Protein AF-A0AAW7V339-F1 (afdb_monomer_lite)

Organism: Escherichia coli (NCBI:txid562)

Foldseek 3Di:
DDDLDDDPDPVSLVVVCVVLVHFQAAFPPLRHHSCSLSSLLVLVVSLQVVQVVVVHALAVLLLQPLQEPVSLVVCVVVVCNVSCVSLLVLLLGPSSVVSCVVVVNYDPVSSVSSPVHNVVVVVVVCLQPDFFDPVQLVVQLVVCCVPPPVCSSVVSRVCSSVPVD

Sequence (165 aa):
MNNAGGDHSQAAIMDFCKREGIPLRPVGTQFIGKTDFCVFAYTAYLTDKAITKTGYSTKDTLSRLSQGWQQFEVYRQQGLGELLQPLFMLALVPEGQQFLVKKGMLRQSDIAGFDSMMAYERKLTEQRNKKPSASCVQSKTAEYSAVAGPLAKQMAEQWCKKYGQ

Radius of gyration: 22.2 Å; chains: 1; bounding box: 56×30×61 Å

Structure (mmCIF, N/CA/C/O backbone):
data_AF-A0AAW7V339-F1
#
_entry.id   AF-A0AAW7V339-F1
#
loop_
_atom_site.group_PDB
_atom_site.id
_atom_site.type_symbol
_atom_site.label_atom_id
_atom_site.label_alt_id
_atom_site.label_comp_id
_atom_site.label_asym_id
_atom_site.label_entity_id
_atom_site.label_seq_id
_atom_site.pdbx_PDB_ins_code
_atom_site.Cartn_x
_atom_site.Cartn_y
_atom_site.Cartn_z
_atom_site.occupancy
_atom_site.B_iso_or_equiv
_atom_site.auth_seq_id
_atom_site.auth_comp_id
_atom_site.auth_asym_id
_atom_site.auth_atom_id
_atom_site.pdbx_PDB_model_num
ATOM 1 N N . MET A 1 1 ? 29.923 -7.541 -6.208 1.00 33.94 1 MET A N 1
ATOM 2 C CA . MET A 1 1 ? 28.687 -6.881 -5.732 1.00 33.94 1 MET A CA 1
ATOM 3 C C . MET A 1 1 ? 28.444 -5.663 -6.614 1.00 33.94 1 MET A C 1
ATOM 5 O O . MET A 1 1 ? 29.171 -4.694 -6.478 1.00 33.94 1 MET A O 1
ATOM 9 N N . ASN A 1 2 ? 27.518 -5.733 -7.578 1.00 39.41 2 ASN A N 1
ATOM 10 C CA . ASN A 1 2 ? 27.217 -4.600 -8.465 1.00 39.41 2 ASN A CA 1
ATOM 11 C C . ASN A 1 2 ? 25.979 -3.861 -7.952 1.00 39.41 2 ASN A C 1
ATOM 13 O O . ASN A 1 2 ? 24.861 -4.365 -8.094 1.00 39.41 2 ASN A O 1
ATOM 17 N N . ASN A 1 3 ? 26.227 -2.684 -7.371 1.00 38.69 3 ASN A N 1
ATOM 18 C CA . ASN A 1 3 ? 25.259 -1.698 -6.897 1.00 38.69 3 ASN A CA 1
ATOM 19 C C . ASN A 1 3 ? 24.045 -1.606 -7.832 1.00 38.69 3 ASN A C 1
ATOM 21 O O . ASN A 1 3 ? 24.187 -1.357 -9.032 1.00 38.69 3 ASN A O 1
ATOM 25 N N . ALA A 1 4 ? 22.841 -1.792 -7.293 1.00 44.91 4 ALA A N 1
ATOM 26 C CA . ALA A 1 4 ? 21.615 -1.362 -7.952 1.00 44.91 4 ALA A CA 1
ATOM 27 C C . ALA A 1 4 ? 21.565 0.177 -7.890 1.00 44.91 4 ALA A C 1
ATOM 29 O O . ALA A 1 4 ? 20.897 0.750 -7.041 1.00 44.91 4 ALA A O 1
ATOM 30 N N . GLY A 1 5 ? 22.376 0.846 -8.714 1.00 49.69 5 GLY A N 1
ATOM 31 C CA . GLY A 1 5 ? 22.498 2.302 -8.726 1.00 49.69 5 GLY A CA 1
ATOM 32 C C . GLY A 1 5 ? 21.242 2.958 -9.289 1.00 49.69 5 GLY A C 1
ATOM 33 O O . GLY A 1 5 ? 21.036 2.956 -10.502 1.00 49.69 5 GLY A O 1
ATOM 34 N N . GLY A 1 6 ? 20.406 3.504 -8.409 1.00 61.47 6 GLY A N 1
ATOM 35 C CA . GLY A 1 6 ? 19.436 4.542 -8.745 1.00 61.47 6 GLY A CA 1
ATOM 36 C C . GLY A 1 6 ? 20.001 5.911 -8.368 1.00 61.47 6 GLY A C 1
ATOM 37 O O . GLY A 1 6 ? 20.713 6.035 -7.374 1.00 61.47 6 GLY A O 1
ATOM 38 N N . ASP A 1 7 ? 19.702 6.946 -9.154 1.00 71.38 7 ASP A N 1
ATOM 39 C CA . ASP A 1 7 ? 19.941 8.325 -8.723 1.00 71.38 7 ASP A CA 1
ATOM 40 C C . ASP A 1 7 ? 18.865 8.691 -7.692 1.00 71.38 7 ASP A C 1
ATOM 42 O O . ASP A 1 7 ? 17.684 8.785 -8.020 1.00 71.38 7 ASP A O 1
ATOM 46 N N . HIS A 1 8 ? 19.255 8.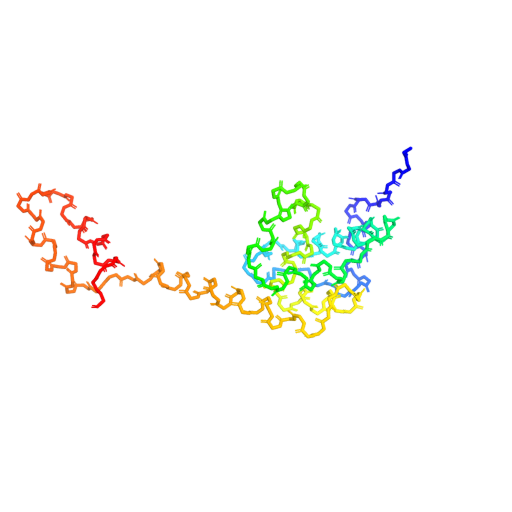826 -6.428 1.00 77.19 8 HIS A N 1
ATOM 47 C CA . HIS A 1 8 ? 18.347 9.156 -5.325 1.00 77.19 8 HIS A CA 1
ATOM 48 C C . HIS A 1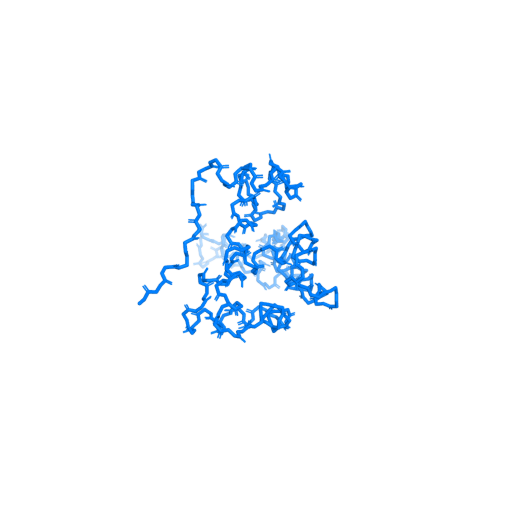 8 ? 18.292 10.661 -5.035 1.00 77.19 8 HIS A C 1
ATOM 50 O O . HIS A 1 8 ? 17.762 11.072 -4.002 1.00 77.19 8 HIS A O 1
ATOM 56 N N . SER A 1 9 ? 18.849 11.494 -5.918 1.00 85.56 9 SER A N 1
ATOM 57 C CA . SER A 1 9 ? 18.743 12.940 -5.787 1.00 85.56 9 SER A CA 1
ATOM 58 C C . SER A 1 9 ? 17.286 13.387 -5.869 1.00 85.56 9 SER A C 1
ATOM 60 O O . SER A 1 9 ? 16.454 12.815 -6.579 1.00 85.56 9 SER A O 1
ATOM 62 N N . GLN A 1 10 ? 16.978 14.471 -5.158 1.00 86.56 10 GLN A N 1
ATOM 63 C CA . GLN A 1 10 ? 15.657 15.085 -5.220 1.00 86.56 10 GLN A CA 1
ATOM 64 C C . GLN A 1 10 ? 15.278 15.446 -6.664 1.00 86.56 10 GLN A C 1
ATOM 66 O O . GLN A 1 10 ? 14.137 15.234 -7.059 1.00 86.56 10 GLN A O 1
ATOM 71 N N . ALA A 1 11 ? 16.229 15.933 -7.468 1.00 88.75 11 ALA A N 1
ATOM 72 C CA . ALA A 1 11 ? 15.997 16.261 -8.872 1.00 88.75 11 ALA A CA 1
ATOM 73 C C . ALA A 1 11 ? 15.530 15.037 -9.677 1.00 88.75 11 ALA A C 1
ATOM 75 O O . ALA A 1 11 ? 14.484 15.102 -10.317 1.00 88.75 11 ALA A O 1
ATOM 76 N N . ALA A 1 12 ? 16.223 13.898 -9.561 1.00 87.81 12 ALA A N 1
ATOM 77 C CA . ALA A 1 12 ? 15.854 12.672 -10.269 1.00 87.81 12 ALA A CA 1
ATOM 78 C C . ALA A 1 12 ? 14.462 12.151 -9.880 1.00 87.81 12 ALA A C 1
ATOM 80 O O . ALA A 1 12 ? 13.691 11.728 -10.746 1.00 87.81 12 ALA A O 1
ATOM 81 N N . ILE A 1 13 ? 14.116 12.223 -8.590 1.00 91.38 13 ILE A N 1
ATOM 82 C CA . ILE A 1 13 ? 12.789 11.841 -8.087 1.00 91.38 13 ILE A CA 1
ATOM 83 C C . ILE A 1 13 ? 11.710 12.749 -8.690 1.00 91.38 13 ILE A C 1
ATOM 85 O O . ILE A 1 13 ? 10.710 12.267 -9.225 1.00 91.38 13 ILE A O 1
ATOM 89 N N . MET A 1 14 ? 11.914 14.067 -8.645 1.00 92.56 14 MET A N 1
ATOM 90 C CA . MET A 1 14 ? 10.935 15.031 -9.149 1.00 92.56 14 MET A CA 1
ATOM 91 C C . MET A 1 14 ? 10.770 14.944 -10.670 1.00 92.56 14 MET A C 1
ATOM 93 O O . MET A 1 14 ? 9.641 14.984 -11.164 1.00 92.56 14 MET A O 1
ATOM 97 N N . ASP A 1 15 ? 11.864 14.754 -11.407 1.00 93.12 15 ASP A N 1
ATOM 98 C CA . ASP A 1 15 ? 11.842 14.565 -12.858 1.00 93.12 15 ASP A CA 1
ATOM 99 C C . ASP A 1 15 ? 11.127 13.271 -13.250 1.00 93.12 15 ASP A C 1
ATOM 101 O O . ASP A 1 15 ? 10.315 13.268 -14.181 1.00 93.12 15 ASP A O 1
ATOM 105 N N . PHE A 1 16 ? 11.362 12.179 -12.512 1.00 93.38 16 PHE A N 1
ATOM 106 C CA . PHE A 1 16 ? 10.605 10.942 -12.676 1.00 93.38 16 PHE A CA 1
ATOM 107 C C . PHE A 1 16 ? 9.108 11.195 -12.492 1.00 93.38 16 PHE A C 1
ATOM 109 O O . PHE A 1 16 ? 8.319 10.856 -13.371 1.00 93.38 16 PHE A O 1
ATOM 116 N N . CYS A 1 17 ? 8.709 11.839 -11.397 1.00 92.25 17 CYS A N 1
ATOM 117 C CA . CYS A 1 17 ? 7.298 12.076 -11.110 1.00 92.25 17 CYS A CA 1
ATOM 118 C C . CYS A 1 17 ? 6.633 12.974 -12.150 1.00 92.25 17 CYS A C 1
ATOM 120 O O . CYS A 1 17 ? 5.525 12.677 -12.596 1.00 92.25 17 CYS A O 1
ATOM 122 N N . LYS A 1 18 ? 7.330 14.015 -12.616 1.00 93.81 18 LYS A N 1
ATOM 123 C CA . LYS A 1 18 ? 6.856 14.869 -13.708 1.00 93.81 18 LYS A CA 1
ATOM 124 C C . LYS A 1 18 ? 6.650 14.070 -14.997 1.00 93.81 18 LYS A C 1
ATOM 126 O O . LYS A 1 18 ? 5.600 14.193 -15.622 1.00 93.81 18 LYS A O 1
ATOM 131 N N . ARG A 1 19 ? 7.620 13.233 -15.381 1.00 93.62 19 ARG A N 1
ATOM 132 C CA . ARG A 1 19 ? 7.549 12.403 -16.596 1.00 93.62 19 ARG A CA 1
ATOM 133 C C . ARG A 1 19 ? 6.438 11.359 -16.525 1.00 93.62 19 ARG A C 1
ATOM 135 O O . ARG A 1 19 ? 5.760 11.113 -17.516 1.00 93.62 19 ARG A O 1
ATOM 142 N N . GLU A 1 20 ? 6.259 10.729 -15.370 1.00 91.25 20 GLU A N 1
ATOM 143 C CA . GLU A 1 20 ? 5.267 9.667 -15.191 1.00 91.25 20 GLU A CA 1
ATOM 144 C C . GLU A 1 20 ? 3.841 10.210 -14.967 1.00 91.25 20 GLU A C 1
ATOM 146 O O . GLU A 1 20 ? 2.886 9.427 -15.019 1.00 91.25 20 GLU A O 1
ATOM 151 N N . GLY A 1 21 ? 3.689 11.531 -14.789 1.00 90.38 21 GLY A N 1
ATOM 152 C CA . GLY A 1 21 ? 2.407 12.201 -14.550 1.00 90.38 21 GLY A CA 1
ATOM 153 C C . GLY A 1 21 ? 1.899 12.025 -13.118 1.00 90.38 21 GLY A C 1
ATOM 154 O O . GLY A 1 21 ? 0.696 11.927 -12.892 1.00 90.38 21 GLY A O 1
ATOM 155 N N . ILE A 1 22 ? 2.814 11.923 -12.156 1.00 92.25 22 ILE A N 1
ATOM 156 C CA . ILE A 1 22 ? 2.508 11.628 -10.759 1.00 92.25 22 ILE A CA 1
ATOM 157 C C . ILE A 1 22 ? 2.106 12.915 -10.022 1.00 92.25 22 ILE A C 1
ATOM 159 O O . ILE A 1 22 ? 2.834 13.909 -10.090 1.00 92.25 22 ILE A O 1
ATOM 163 N N . PRO A 1 23 ? 0.972 12.921 -9.296 1.00 86.88 23 PRO A N 1
ATOM 164 C CA . PRO A 1 23 ? 0.510 14.103 -8.582 1.00 86.88 23 PRO A CA 1
ATOM 165 C C . PRO A 1 23 ? 1.456 14.500 -7.439 1.00 86.88 23 PRO A C 1
ATOM 167 O O . PRO A 1 23 ? 1.868 13.666 -6.637 1.00 86.88 23 PRO A O 1
ATOM 170 N N . LEU A 1 24 ? 1.732 15.803 -7.322 1.00 90.19 24 LEU A N 1
ATOM 171 C CA . LEU A 1 24 ? 2.493 16.405 -6.217 1.00 90.19 24 LEU A CA 1
ATOM 172 C C . LEU A 1 24 ? 1.549 17.004 -5.164 1.00 90.19 24 LEU A C 1
ATOM 174 O O . LEU A 1 24 ? 1.569 18.200 -4.864 1.00 90.19 24 LEU A O 1
ATOM 178 N N . ARG A 1 25 ? 0.655 16.160 -4.654 1.00 91.19 25 ARG A N 1
ATOM 179 C CA . ARG A 1 25 ? -0.327 16.479 -3.613 1.00 91.19 25 ARG A CA 1
ATOM 180 C C . ARG A 1 25 ? -0.485 15.276 -2.683 1.00 91.19 25 ARG A C 1
ATOM 182 O O . ARG A 1 25 ? -0.122 14.171 -3.082 1.00 91.19 25 ARG A O 1
ATOM 189 N N . PRO A 1 26 ? -1.077 15.464 -1.496 1.00 92.12 26 PRO A N 1
ATOM 190 C CA . PRO A 1 26 ? -1.486 14.341 -0.669 1.00 92.12 26 PRO A CA 1
ATOM 191 C C . PRO A 1 26 ? -2.419 13.384 -1.431 1.00 92.12 26 PRO A C 1
ATOM 193 O O . PRO A 1 26 ? -3.248 13.815 -2.249 1.00 92.12 26 PRO A O 1
ATOM 196 N N . VAL A 1 27 ? -2.272 12.087 -1.160 1.00 90.94 27 VAL A N 1
ATOM 197 C CA . VAL A 1 27 ? -3.035 10.995 -1.777 1.00 90.94 27 VAL A CA 1
ATOM 198 C C . VAL A 1 27 ? -3.493 10.028 -0.688 1.00 90.94 27 VAL A C 1
ATOM 200 O O . VAL A 1 27 ? -2.683 9.431 0.019 1.00 90.94 27 VAL A O 1
ATOM 203 N N . GLY A 1 28 ? -4.807 9.852 -0.563 1.00 83.94 28 GLY A N 1
ATOM 204 C CA . GLY A 1 28 ? -5.383 9.013 0.486 1.00 83.94 28 GLY A CA 1
ATOM 205 C C . GLY A 1 28 ? -5.002 9.479 1.896 1.00 83.94 28 GLY A C 1
ATOM 206 O O . GLY A 1 28 ? -4.676 10.642 2.127 1.00 83.94 28 GLY A O 1
ATOM 207 N N . THR A 1 29 ? -5.061 8.557 2.854 1.00 82.44 29 THR A N 1
ATOM 208 C CA . THR A 1 29 ? -4.664 8.809 4.249 1.00 82.44 29 THR A CA 1
ATOM 209 C C . THR A 1 29 ? -3.216 8.408 4.525 1.00 82.44 29 THR A C 1
ATOM 211 O O . THR A 1 29 ? -2.682 8.737 5.578 1.00 82.44 29 THR A O 1
ATOM 214 N N . GLN A 1 30 ? -2.589 7.680 3.598 1.00 82.81 30 GLN A N 1
ATOM 215 C CA . GLN A 1 30 ? -1.254 7.101 3.736 1.00 82.81 30 GLN A CA 1
ATOM 216 C C . GLN A 1 30 ? -0.143 8.030 3.228 1.00 82.81 30 GLN A C 1
ATOM 218 O O . GLN A 1 30 ? 0.985 7.924 3.699 1.00 82.81 30 GLN A O 1
ATOM 223 N N . PHE A 1 31 ? -0.447 8.937 2.292 1.00 92.62 31 PHE A N 1
ATOM 224 C CA . PHE A 1 31 ? 0.522 9.858 1.691 1.00 92.62 31 PHE A CA 1
ATOM 225 C C . PHE A 1 31 ? 0.106 11.299 1.998 1.00 92.62 31 PHE A C 1
ATOM 227 O O . PHE A 1 31 ? -0.595 11.940 1.214 1.00 92.62 31 PHE A O 1
ATOM 234 N N . ILE A 1 32 ? 0.481 11.782 3.184 1.00 91.69 32 ILE A N 1
ATOM 235 C CA . ILE A 1 32 ? 0.023 13.070 3.731 1.00 91.69 32 ILE A CA 1
ATOM 236 C C . ILE A 1 32 ? 0.871 14.257 3.262 1.00 91.69 32 ILE A C 1
ATOM 238 O O . ILE A 1 32 ? 0.380 15.383 3.192 1.00 91.69 32 ILE A O 1
ATOM 242 N N . GLY A 1 33 ? 2.139 14.021 2.934 1.00 91.19 33 GLY A N 1
ATOM 243 C CA . GLY A 1 33 ? 3.040 15.008 2.365 1.00 91.19 33 GLY A CA 1
ATOM 244 C C . GLY A 1 33 ? 2.813 15.191 0.866 1.00 91.19 33 GLY A C 1
ATOM 245 O O . GLY A 1 33 ? 2.374 14.291 0.150 1.00 91.19 33 GLY A O 1
ATOM 246 N N . LYS A 1 34 ? 3.150 16.384 0.362 1.00 90.00 34 LYS A N 1
ATOM 247 C CA . LYS A 1 34 ? 2.978 16.741 -1.060 1.00 90.00 34 LYS A CA 1
ATOM 248 C C . LYS A 1 34 ? 3.792 15.857 -2.009 1.00 90.00 34 LYS A C 1
ATOM 250 O O . LYS A 1 34 ? 3.423 15.718 -3.168 1.00 90.00 34 LYS A O 1
ATOM 255 N N . THR A 1 35 ? 4.901 15.296 -1.538 1.00 92.75 35 THR A N 1
ATOM 256 C CA . THR A 1 35 ? 5.835 14.497 -2.343 1.00 92.75 35 THR A CA 1
ATOM 257 C C . THR A 1 35 ? 5.859 13.026 -1.949 1.00 92.75 35 THR A C 1
ATOM 259 O O . THR A 1 35 ? 6.539 12.251 -2.612 1.00 92.75 35 THR A O 1
ATOM 262 N N . ASP A 1 36 ? 5.126 12.615 -0.912 1.00 93.44 36 ASP A N 1
ATOM 263 C CA . ASP A 1 36 ? 5.210 11.258 -0.356 1.00 93.44 36 ASP A CA 1
ATOM 264 C C . ASP A 1 36 ? 4.872 10.209 -1.413 1.00 93.44 36 ASP A C 1
ATOM 266 O O . ASP A 1 36 ? 5.655 9.296 -1.667 1.00 93.44 36 ASP A O 1
ATOM 270 N N . PHE A 1 37 ? 3.747 10.391 -2.109 1.00 95.19 37 PHE A N 1
ATOM 271 C CA . PHE A 1 37 ? 3.329 9.488 -3.178 1.00 95.19 37 PHE A CA 1
ATOM 272 C C . PHE A 1 37 ? 4.375 9.409 -4.306 1.00 95.19 37 PHE A C 1
ATOM 274 O O . PHE A 1 37 ? 4.652 8.333 -4.832 1.00 95.19 37 PHE A O 1
ATOM 281 N N . CYS A 1 38 ? 5.007 10.540 -4.639 1.00 95.00 38 CYS A N 1
ATOM 282 C CA . CYS A 1 38 ? 6.069 10.619 -5.640 1.00 95.00 38 CYS A CA 1
ATOM 283 C C . CYS A 1 38 ? 7.318 9.825 -5.227 1.00 95.00 38 CYS A C 1
ATOM 285 O O . CYS A 1 38 ? 7.812 9.006 -6.004 1.00 95.00 38 CYS A O 1
ATOM 287 N N . VAL A 1 39 ? 7.782 10.002 -3.988 1.00 93.75 39 VAL A N 1
ATOM 288 C CA . VAL A 1 39 ? 8.913 9.242 -3.438 1.00 93.75 39 VAL A CA 1
ATOM 289 C C . VAL A 1 39 ? 8.601 7.748 -3.452 1.00 93.75 39 VAL A C 1
ATOM 291 O O . VAL A 1 39 ? 9.416 6.956 -3.916 1.00 93.75 39 VAL A O 1
ATOM 294 N N . PHE A 1 40 ? 7.401 7.353 -3.026 1.00 95.50 40 PHE A N 1
ATOM 295 C CA . PHE A 1 40 ? 6.991 5.950 -3.017 1.00 95.50 40 PHE A CA 1
ATOM 296 C C . PHE A 1 40 ? 6.928 5.338 -4.415 1.00 95.50 40 PHE A C 1
ATOM 298 O O . PHE A 1 40 ? 7.426 4.232 -4.616 1.00 95.50 40 PHE A O 1
ATOM 305 N N . ALA A 1 41 ? 6.370 6.049 -5.393 1.00 96.00 41 ALA A N 1
ATOM 306 C CA . ALA A 1 41 ? 6.313 5.588 -6.775 1.00 96.00 41 ALA A CA 1
ATOM 307 C C . ALA A 1 41 ? 7.707 5.446 -7.405 1.00 96.00 41 ALA A C 1
ATOM 309 O O . ALA A 1 41 ? 7.961 4.477 -8.127 1.00 96.00 41 ALA A O 1
ATOM 310 N N . TYR A 1 42 ? 8.626 6.368 -7.102 1.00 95.19 42 TYR A N 1
ATOM 311 C CA . TYR A 1 42 ? 10.015 6.257 -7.538 1.00 95.19 42 TYR A CA 1
ATOM 312 C C . TYR A 1 42 ? 10.717 5.057 -6.898 1.00 95.19 42 TYR A C 1
ATOM 314 O O . TYR A 1 42 ? 11.327 4.248 -7.599 1.00 95.19 42 TYR A O 1
ATOM 322 N N . THR A 1 43 ? 10.580 4.888 -5.582 1.00 94.50 43 THR A N 1
ATOM 323 C CA . THR A 1 43 ? 11.167 3.749 -4.872 1.00 94.50 43 THR A CA 1
ATOM 324 C C . THR A 1 43 ? 10.586 2.431 -5.375 1.00 94.50 43 THR A C 1
ATOM 326 O O . THR A 1 43 ? 11.347 1.513 -5.646 1.00 94.50 43 THR A O 1
ATOM 329 N N . ALA A 1 44 ? 9.274 2.341 -5.610 1.00 96.00 44 ALA A N 1
ATOM 330 C CA . ALA A 1 44 ? 8.639 1.160 -6.195 1.00 96.00 44 ALA A CA 1
ATOM 331 C C . ALA A 1 44 ? 9.207 0.815 -7.582 1.00 96.00 44 ALA A C 1
ATOM 333 O O . ALA A 1 44 ? 9.465 -0.352 -7.867 1.00 96.00 44 ALA A O 1
ATOM 334 N N . TYR A 1 45 ? 9.469 1.822 -8.422 1.00 94.75 45 TYR A N 1
ATOM 335 C CA . TYR A 1 45 ? 10.118 1.628 -9.721 1.00 94.75 45 TYR A CA 1
ATOM 336 C C . TYR A 1 45 ? 11.551 1.085 -9.597 1.00 94.75 45 TYR A C 1
ATOM 338 O O . TYR A 1 45 ? 11.963 0.231 -10.384 1.00 94.75 45 TYR A O 1
ATOM 346 N N . LEU A 1 46 ? 12.323 1.553 -8.612 1.00 92.94 46 LEU A N 1
ATOM 347 C CA . LEU A 1 46 ? 13.662 1.018 -8.347 1.00 92.94 46 LEU A CA 1
ATOM 348 C C . LEU A 1 46 ? 13.613 -0.391 -7.741 1.00 92.94 46 LEU A C 1
ATOM 350 O O . LEU A 1 46 ? 14.405 -1.248 -8.134 1.00 92.94 46 LEU A O 1
ATOM 354 N N . THR A 1 47 ? 12.667 -0.652 -6.839 1.00 93.25 47 THR A N 1
ATOM 355 C CA . THR A 1 47 ? 12.425 -1.977 -6.261 1.00 93.25 47 THR A CA 1
ATOM 356 C C . THR A 1 47 ? 12.082 -2.989 -7.349 1.00 93.25 47 THR A C 1
ATOM 358 O O . THR A 1 47 ? 12.664 -4.069 -7.370 1.00 93.25 47 THR A O 1
ATOM 361 N N . ASP A 1 48 ? 11.201 -2.644 -8.289 1.00 95.19 48 ASP A N 1
ATOM 362 C CA . ASP A 1 48 ? 10.852 -3.521 -9.410 1.00 95.19 48 ASP A CA 1
ATOM 363 C C . ASP A 1 48 ? 12.079 -3.901 -10.248 1.00 95.19 48 ASP A C 1
ATOM 365 O O . ASP A 1 48 ? 12.316 -5.077 -10.529 1.00 95.19 48 ASP A O 1
ATOM 369 N N . LYS A 1 49 ? 12.945 -2.929 -10.558 1.00 92.19 49 LYS A N 1
ATOM 370 C CA . LYS A 1 49 ? 14.230 -3.198 -11.223 1.00 92.19 49 LYS A CA 1
ATOM 371 C C . LYS A 1 49 ? 15.129 -4.134 -10.418 1.00 92.19 49 LYS A C 1
ATOM 373 O O . LYS A 1 49 ? 15.812 -4.975 -10.998 1.00 92.19 49 LYS A O 1
ATOM 378 N N . ALA A 1 50 ? 15.167 -3.980 -9.097 1.00 90.56 50 ALA A N 1
ATOM 379 C CA . ALA A 1 50 ? 15.978 -4.832 -8.234 1.00 90.56 50 ALA A CA 1
ATOM 380 C C . ALA A 1 50 ? 15.441 -6.274 -8.189 1.00 90.56 50 ALA A C 1
ATOM 382 O O . ALA A 1 50 ? 16.224 -7.211 -8.331 1.00 90.56 50 ALA A O 1
ATOM 383 N N . ILE A 1 51 ? 14.122 -6.448 -8.056 1.00 91.06 51 ILE A N 1
ATOM 384 C CA . ILE A 1 51 ? 13.438 -7.753 -8.044 1.00 91.06 51 ILE A CA 1
ATOM 385 C C . ILE A 1 51 ? 13.597 -8.466 -9.393 1.00 91.06 51 ILE A C 1
ATOM 387 O O . ILE A 1 51 ? 13.951 -9.641 -9.450 1.00 91.06 51 ILE A O 1
ATOM 391 N N . THR A 1 52 ? 13.385 -7.756 -10.498 1.00 90.50 52 THR A N 1
ATOM 392 C CA . THR A 1 52 ? 13.502 -8.346 -11.841 1.00 90.50 52 THR A CA 1
ATOM 393 C C . THR A 1 52 ? 14.938 -8.743 -12.174 1.00 90.50 52 THR A C 1
ATOM 395 O O . THR A 1 52 ? 15.164 -9.791 -12.779 1.00 90.50 52 THR A O 1
ATOM 398 N N . LYS A 1 53 ? 15.937 -7.981 -11.708 1.00 90.25 53 LYS A N 1
ATOM 399 C CA . LYS A 1 53 ? 17.359 -8.329 -11.864 1.00 90.25 53 LYS A CA 1
ATOM 400 C C . LYS A 1 53 ? 17.740 -9.631 -11.151 1.00 90.25 53 LYS A C 1
ATOM 402 O O . LYS A 1 53 ? 18.683 -10.293 -11.578 1.00 90.25 53 LYS A O 1
ATOM 407 N N . THR A 1 54 ? 17.036 -10.004 -10.084 1.00 87.44 54 THR A N 1
ATOM 408 C CA . THR A 1 54 ? 17.256 -11.271 -9.369 1.00 87.44 54 THR A CA 1
ATOM 409 C C . THR A 1 54 ? 16.432 -12.432 -9.939 1.00 87.44 54 THR A C 1
ATOM 411 O O . THR A 1 54 ? 16.498 -13.535 -9.406 1.00 87.44 54 THR A O 1
ATOM 414 N N . GLY A 1 55 ? 15.699 -12.214 -11.040 1.00 89.19 55 GLY A N 1
ATOM 415 C CA . GLY A 1 55 ? 14.891 -13.231 -11.721 1.00 89.19 55 GLY A CA 1
ATOM 416 C C . GLY A 1 55 ? 13.489 -13.421 -11.138 1.00 89.19 55 GLY A C 1
ATOM 417 O O . GLY A 1 55 ? 12.750 -14.286 -11.602 1.00 89.19 55 GLY A O 1
ATOM 418 N N . TYR A 1 56 ? 13.105 -12.618 -10.144 1.00 90.31 56 TYR A N 1
ATOM 419 C CA . TYR A 1 56 ? 11.767 -12.644 -9.564 1.00 90.31 56 TYR A CA 1
ATOM 420 C C . TYR A 1 56 ? 10.819 -11.686 -10.295 1.00 90.31 56 TYR A C 1
ATOM 422 O O . TYR A 1 56 ? 11.225 -10.788 -11.029 1.00 90.31 56 TYR A O 1
ATOM 430 N N . SER A 1 57 ? 9.522 -11.873 -10.067 1.00 95.00 57 SER A N 1
ATOM 431 C CA . SER A 1 57 ? 8.456 -11.093 -10.691 1.00 95.00 57 SER A CA 1
ATOM 432 C C . SER A 1 57 ? 7.752 -10.244 -9.640 1.00 95.00 57 SER A C 1
ATOM 434 O O . SER A 1 57 ? 7.023 -10.764 -8.795 1.00 95.00 57 SER A O 1
ATOM 436 N N . THR A 1 58 ? 7.926 -8.922 -9.711 1.00 96.31 58 THR A N 1
ATOM 437 C CA . THR A 1 58 ? 7.180 -7.960 -8.878 1.00 96.31 58 THR A CA 1
ATOM 438 C C . THR A 1 58 ? 5.677 -8.165 -9.011 1.00 96.31 58 THR A C 1
ATOM 440 O O . THR A 1 58 ? 4.941 -8.098 -8.029 1.00 96.31 58 THR A O 1
ATOM 443 N N . LYS A 1 59 ? 5.239 -8.487 -10.230 1.00 97.25 59 LYS A N 1
ATOM 444 C CA . LYS A 1 59 ? 3.847 -8.755 -10.565 1.00 97.25 59 LYS A CA 1
ATOM 445 C C . LYS A 1 59 ? 3.289 -9.959 -9.823 1.00 97.25 59 LYS A C 1
ATOM 447 O O . LYS A 1 59 ? 2.192 -9.881 -9.281 1.00 97.25 59 LYS A O 1
ATOM 452 N N . ASP A 1 60 ? 4.044 -11.051 -9.750 1.00 96.81 60 ASP A N 1
ATOM 453 C CA . ASP A 1 60 ? 3.624 -12.245 -9.009 1.00 96.81 60 ASP A CA 1
ATOM 454 C C . ASP A 1 60 ? 3.686 -12.030 -7.500 1.00 96.81 60 ASP A C 1
ATOM 456 O O . ASP A 1 60 ? 2.793 -12.483 -6.784 1.00 96.81 60 ASP A O 1
ATOM 460 N N . THR A 1 61 ? 4.672 -11.271 -7.018 1.00 95.25 61 THR A N 1
ATOM 461 C CA . THR A 1 61 ? 4.734 -10.850 -5.615 1.00 95.25 61 THR A CA 1
ATOM 462 C C . THR A 1 61 ? 3.505 -10.027 -5.231 1.00 95.25 61 THR A C 1
ATOM 464 O O . THR A 1 61 ? 2.876 -10.313 -4.215 1.00 95.25 61 THR A O 1
ATOM 467 N N . LEU A 1 62 ? 3.093 -9.055 -6.051 1.00 97.62 62 LEU A N 1
ATOM 468 C CA . LEU A 1 62 ? 1.888 -8.265 -5.787 1.00 97.62 62 LEU A CA 1
ATOM 469 C C . LEU A 1 62 ? 0.603 -9.103 -5.863 1.00 97.62 62 LEU A C 1
ATOM 471 O O . LEU A 1 62 ? -0.282 -8.900 -5.035 1.00 97.62 62 LEU A O 1
ATOM 475 N N . SER A 1 63 ? 0.519 -10.098 -6.752 1.00 97.81 63 SER A N 1
ATOM 476 C CA . SER A 1 63 ? -0.600 -11.058 -6.755 1.00 97.81 63 SER A CA 1
ATOM 477 C C . SER A 1 63 ? -0.648 -11.949 -5.517 1.00 97.81 63 SER A C 1
ATOM 479 O O . SER A 1 63 ? -1.716 -12.410 -5.128 1.00 97.81 63 SER A O 1
ATOM 481 N N . ARG A 1 64 ? 0.499 -12.243 -4.895 1.00 95.88 64 ARG A N 1
ATOM 482 C CA . ARG A 1 64 ? 0.528 -12.932 -3.597 1.00 95.88 64 ARG A CA 1
ATOM 483 C C . ARG A 1 64 ? 0.074 -11.995 -2.494 1.00 95.88 64 ARG A C 1
ATOM 485 O O . ARG A 1 64 ? -0.799 -12.359 -1.715 1.00 95.88 64 ARG A O 1
ATOM 492 N N . LEU A 1 65 ? 0.613 -10.778 -2.467 1.00 96.19 65 LEU A N 1
ATOM 493 C CA . LEU A 1 65 ? 0.252 -9.765 -1.480 1.00 96.19 65 LEU A CA 1
ATOM 494 C C . LEU A 1 65 ? -1.240 -9.423 -1.516 1.00 96.19 65 LEU A C 1
ATOM 496 O O . LEU A 1 65 ? -1.804 -9.199 -0.454 1.00 96.19 65 LEU A O 1
ATOM 500 N N . SER A 1 66 ? -1.892 -9.454 -2.685 1.00 97.00 66 SER A N 1
ATOM 501 C CA . SER A 1 66 ? -3.327 -9.169 -2.827 1.00 97.00 66 SER A CA 1
ATOM 502 C C . SER A 1 66 ? -4.248 -10.197 -2.151 1.00 97.00 66 SER A C 1
ATOM 504 O O . SER A 1 66 ? -5.439 -9.935 -1.995 1.00 97.00 66 SER A O 1
ATOM 506 N N . GLN A 1 67 ? -3.726 -11.346 -1.709 1.00 95.12 67 GLN A N 1
ATOM 507 C CA . GLN A 1 67 ? -4.518 -12.395 -1.052 1.00 95.12 67 GLN A CA 1
ATOM 508 C C . GLN A 1 67 ? -4.833 -12.081 0.420 1.00 95.12 67 GLN A C 1
ATOM 510 O O . GLN A 1 67 ? -5.617 -12.796 1.041 1.00 95.12 67 GLN A O 1
ATOM 515 N N . GLY A 1 68 ? -4.250 -11.020 0.988 1.00 90.06 68 GLY A N 1
ATOM 516 C CA . GLY A 1 68 ? -4.627 -10.500 2.302 1.00 90.06 68 GLY A CA 1
ATOM 517 C C . GLY A 1 68 ? -3.455 -9.961 3.121 1.00 90.06 68 GLY A C 1
ATOM 518 O O . GLY A 1 68 ? -2.292 -10.255 2.853 1.00 90.06 68 GLY A O 1
ATOM 519 N N . TRP A 1 69 ? -3.780 -9.235 4.196 1.00 86.19 69 TRP A N 1
ATOM 520 C CA . TRP A 1 69 ? -2.815 -8.593 5.103 1.00 86.19 69 TRP A CA 1
ATOM 521 C C . TRP A 1 69 ? -1.744 -9.540 5.661 1.00 86.19 69 TRP A C 1
ATOM 523 O O . TRP A 1 69 ? -0.591 -9.148 5.826 1.00 86.19 69 TRP A O 1
ATOM 533 N N . GLN A 1 70 ? -2.100 -10.802 5.913 1.00 90.31 70 GLN A N 1
ATOM 534 C CA . GLN A 1 70 ? -1.165 -11.803 6.437 1.00 90.31 70 GLN A CA 1
ATOM 535 C C . GLN A 1 70 ? 0.008 -12.073 5.488 1.00 90.31 70 GLN A C 1
ATOM 537 O O . GLN A 1 70 ? 1.098 -12.392 5.950 1.00 90.31 70 GLN A O 1
ATOM 542 N N . GLN A 1 71 ? -0.183 -11.913 4.176 1.00 91.44 71 GLN A N 1
ATOM 543 C CA . GLN A 1 71 ? 0.877 -12.161 3.200 1.00 91.44 71 GLN A CA 1
ATOM 544 C C . GLN A 1 71 ? 2.009 -11.147 3.347 1.00 91.44 71 GLN A C 1
ATOM 546 O O . GLN A 1 71 ? 3.179 -11.523 3.326 1.00 91.44 71 GLN A O 1
ATOM 551 N N . PHE A 1 72 ? 1.676 -9.873 3.575 1.00 89.31 72 PHE A N 1
ATOM 552 C CA . PHE A 1 72 ? 2.689 -8.852 3.831 1.00 89.31 72 PHE A CA 1
ATOM 553 C C . PHE A 1 72 ? 3.482 -9.151 5.109 1.00 89.31 72 PHE A C 1
ATOM 555 O O . PHE A 1 72 ? 4.706 -9.036 5.116 1.00 89.31 72 PHE A O 1
ATOM 562 N N . GLU A 1 73 ? 2.812 -9.618 6.165 1.00 90.12 73 GLU A N 1
ATOM 563 C CA . GLU A 1 73 ? 3.475 -10.002 7.416 1.00 90.12 73 GLU A CA 1
ATOM 564 C C . GLU A 1 73 ? 4.438 -11.182 7.242 1.00 90.12 73 GLU A C 1
ATOM 566 O O . GLU A 1 73 ? 5.530 -11.163 7.808 1.00 90.12 73 GLU A O 1
ATOM 571 N N . VAL A 1 74 ? 4.092 -12.165 6.405 1.00 92.00 74 VAL A N 1
ATOM 572 C CA . VAL A 1 74 ? 4.998 -13.271 6.059 1.00 92.00 74 VAL A CA 1
ATOM 573 C C . VAL A 1 74 ? 6.267 -12.743 5.384 1.00 92.00 74 VAL A C 1
ATOM 575 O O . VAL A 1 74 ? 7.372 -13.087 5.801 1.00 92.00 74 VAL A O 1
ATOM 578 N N . TYR A 1 75 ? 6.141 -11.855 4.394 1.00 90.25 75 TYR A N 1
ATOM 579 C CA . TYR A 1 75 ? 7.307 -11.241 3.749 1.00 90.2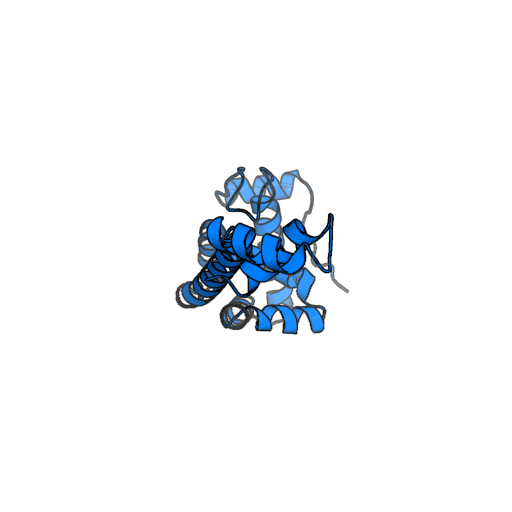5 75 TYR A CA 1
ATOM 580 C C . TYR A 1 75 ? 8.125 -10.373 4.709 1.00 90.25 75 TYR A C 1
ATOM 582 O O . TYR A 1 75 ? 9.357 -10.376 4.657 1.00 90.25 75 TYR A O 1
ATOM 590 N N . ARG A 1 76 ? 7.463 -9.649 5.617 1.00 89.94 76 ARG A N 1
ATOM 591 C CA . ARG A 1 76 ? 8.129 -8.839 6.641 1.00 89.94 76 ARG A CA 1
ATOM 592 C C . ARG A 1 76 ? 8.972 -9.702 7.574 1.00 89.94 76 ARG A C 1
ATOM 594 O O . ARG A 1 76 ? 10.124 -9.362 7.825 1.00 89.94 76 ARG A O 1
ATOM 601 N N . GLN A 1 77 ? 8.441 -10.837 8.026 1.00 92.00 77 GLN A N 1
ATOM 602 C CA . GLN A 1 77 ? 9.170 -11.800 8.861 1.00 92.00 77 GLN A CA 1
ATOM 603 C C . GLN A 1 77 ? 10.362 -12.438 8.134 1.00 92.00 77 GLN A C 1
ATOM 605 O O . GLN A 1 77 ? 11.343 -12.804 8.773 1.00 92.00 77 GLN A O 1
ATOM 610 N N . GLN A 1 78 ? 10.312 -12.518 6.804 1.00 90.62 78 GLN A N 1
ATOM 611 C CA . GLN A 1 78 ? 11.419 -12.983 5.963 1.00 90.62 78 GLN A CA 1
ATOM 612 C C . GLN A 1 78 ? 12.448 -11.883 5.638 1.00 90.62 78 GLN A C 1
ATOM 614 O O . GLN A 1 78 ? 13.362 -12.113 4.852 1.00 90.62 78 GLN A O 1
ATOM 619 N N . GLY A 1 79 ? 12.310 -10.682 6.211 1.00 90.12 79 GLY A N 1
ATOM 620 C CA . GLY A 1 79 ? 13.225 -9.561 5.975 1.00 90.12 79 GLY A CA 1
ATOM 621 C C . GLY A 1 79 ? 12.988 -8.810 4.660 1.00 90.12 79 GLY A C 1
ATOM 622 O O . GLY A 1 79 ? 13.790 -7.959 4.290 1.00 90.12 79 GLY A O 1
ATOM 623 N N . LEU A 1 80 ? 11.883 -9.080 3.957 1.00 89.88 80 LEU A N 1
ATOM 624 C CA . LEU A 1 80 ? 11.523 -8.421 2.693 1.00 89.88 80 LEU A CA 1
ATOM 625 C C . LEU A 1 80 ? 10.517 -7.274 2.878 1.00 89.88 80 LEU A C 1
ATOM 627 O O . LEU A 1 80 ? 10.100 -6.653 1.903 1.00 89.88 80 LEU A O 1
ATOM 631 N N . GLY A 1 81 ? 10.132 -6.974 4.121 1.00 89.00 81 GLY A N 1
ATOM 632 C CA . GLY A 1 81 ? 9.119 -5.965 4.440 1.00 89.00 81 GLY A CA 1
ATOM 633 C C . GLY A 1 81 ? 9.471 -4.578 3.908 1.00 89.00 81 GLY A C 1
ATOM 634 O O . GLY A 1 81 ? 8.690 -4.009 3.154 1.00 89.00 81 GLY A O 1
ATOM 635 N N . GLU A 1 82 ? 10.657 -4.063 4.236 1.00 89.62 82 GLU A N 1
ATOM 636 C CA . GLU A 1 82 ? 11.104 -2.732 3.792 1.00 89.62 82 GLU A CA 1
ATOM 637 C C . GLU A 1 82 ? 11.242 -2.646 2.269 1.00 89.62 82 GLU A C 1
ATOM 639 O O . GLU A 1 82 ? 10.864 -1.646 1.661 1.00 89.62 82 GLU A O 1
ATOM 644 N N . LEU A 1 83 ? 11.718 -3.726 1.640 1.00 90.44 83 LEU A N 1
ATOM 645 C CA . LEU A 1 83 ? 11.844 -3.809 0.188 1.00 90.44 83 LEU A CA 1
ATOM 646 C C . LEU A 1 83 ? 10.476 -3.700 -0.499 1.00 90.44 83 LEU A C 1
ATOM 648 O O . LEU A 1 83 ? 10.340 -2.992 -1.496 1.00 90.44 83 LEU A O 1
ATOM 652 N N . LEU A 1 84 ? 9.469 -4.409 0.021 1.00 93.44 84 LEU A N 1
ATOM 653 C CA . LEU A 1 84 ? 8.138 -4.500 -0.583 1.00 93.44 84 LEU A CA 1
ATOM 654 C C . LEU A 1 84 ? 7.185 -3.390 -0.136 1.00 93.44 84 LEU A C 1
ATOM 656 O O . LEU A 1 84 ? 6.185 -3.149 -0.812 1.00 93.44 84 LEU A O 1
ATOM 660 N N . GLN A 1 85 ? 7.479 -2.700 0.964 1.00 93.31 85 GLN A N 1
ATOM 661 C CA . GLN A 1 85 ? 6.621 -1.662 1.528 1.00 93.31 85 GLN A CA 1
ATOM 662 C C . GLN A 1 85 ? 6.217 -0.581 0.509 1.00 93.31 85 GLN A C 1
ATOM 664 O O . GLN A 1 85 ? 5.030 -0.254 0.472 1.00 93.31 85 GLN A O 1
ATOM 669 N N . PRO A 1 86 ? 7.104 -0.063 -0.368 1.00 95.12 86 PRO A N 1
ATOM 670 C CA . PRO A 1 86 ? 6.709 0.935 -1.357 1.00 95.12 86 PRO A CA 1
ATOM 671 C C . PRO A 1 86 ? 5.654 0.422 -2.343 1.00 95.12 86 PRO A C 1
ATOM 673 O O . PRO A 1 86 ? 4.672 1.109 -2.616 1.00 95.12 86 PRO A O 1
ATOM 676 N N . LEU A 1 87 ? 5.828 -0.809 -2.834 1.00 96.81 87 LEU A N 1
ATOM 677 C CA . LEU A 1 87 ? 4.885 -1.469 -3.741 1.00 96.81 87 LEU A CA 1
ATOM 678 C C . LEU A 1 87 ? 3.548 -1.728 -3.044 1.00 96.81 87 LEU A C 1
ATOM 680 O O . LEU A 1 87 ? 2.488 -1.433 -3.592 1.00 96.81 87 LEU A O 1
ATOM 684 N N . PHE A 1 88 ? 3.607 -2.256 -1.821 1.00 95.81 88 PHE A N 1
ATOM 685 C CA . PHE A 1 88 ? 2.425 -2.601 -1.048 1.00 95.81 88 PHE A CA 1
ATOM 686 C C . PHE A 1 88 ? 1.607 -1.358 -0.679 1.00 95.81 88 PHE A C 1
ATOM 688 O O . PHE A 1 88 ? 0.410 -1.326 -0.938 1.00 95.81 88 PHE A O 1
ATOM 695 N N . MET A 1 89 ? 2.238 -0.294 -0.171 1.00 95.31 89 MET A N 1
ATOM 696 C CA . MET A 1 89 ? 1.536 0.942 0.196 1.00 95.31 89 MET A CA 1
ATOM 697 C C . MET A 1 89 ? 0.864 1.622 -1.002 1.00 95.31 89 MET A C 1
ATOM 699 O O . MET A 1 89 ? -0.242 2.140 -0.862 1.00 95.31 89 MET A O 1
ATOM 703 N N . LEU A 1 90 ? 1.490 1.599 -2.183 1.00 97.00 90 LEU A N 1
ATOM 704 C CA . LEU A 1 90 ? 0.860 2.102 -3.407 1.00 97.00 90 LEU A CA 1
ATOM 705 C C . LEU A 1 90 ? -0.354 1.252 -3.808 1.00 97.00 9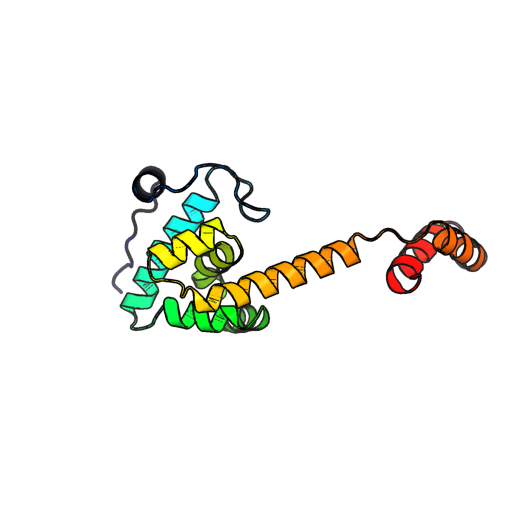0 LEU A C 1
ATOM 707 O O . LEU A 1 90 ? -1.369 1.803 -4.223 1.00 97.00 90 LEU A O 1
ATOM 711 N N . ALA A 1 91 ? -0.292 -0.072 -3.654 1.00 97.25 91 ALA A N 1
ATOM 712 C CA . ALA A 1 91 ? -1.405 -0.959 -3.999 1.00 97.25 91 ALA A CA 1
ATOM 713 C C . ALA A 1 91 ? -2.656 -0.755 -3.117 1.00 97.25 91 ALA A C 1
ATOM 715 O O . ALA A 1 91 ? -3.757 -1.129 -3.520 1.00 97.25 91 ALA A O 1
ATOM 716 N N . LEU A 1 92 ? -2.511 -0.124 -1.946 1.00 95.19 92 LEU A N 1
ATOM 717 C CA . LEU A 1 92 ? -3.606 0.177 -1.017 1.00 95.19 92 LEU A CA 1
ATOM 718 C C . LEU A 1 92 ? -4.399 1.451 -1.362 1.00 95.19 92 LEU A C 1
ATOM 720 O O . LEU A 1 92 ? -5.368 1.767 -0.669 1.00 95.19 92 LEU A O 1
ATOM 724 N N . VAL A 1 93 ? -4.012 2.207 -2.395 1.00 94.94 93 VAL A N 1
ATOM 725 C CA . VAL A 1 93 ? -4.736 3.419 -2.818 1.00 94.94 93 VAL A CA 1
ATOM 726 C C . VAL A 1 93 ? -5.019 3.415 -4.325 1.00 94.94 93 VAL A C 1
ATOM 728 O O . VAL A 1 93 ? -4.181 2.936 -5.092 1.00 94.94 93 VAL A O 1
ATOM 731 N N . PRO A 1 94 ? -6.146 3.990 -4.792 1.00 95.12 94 PRO A N 1
ATOM 732 C CA . PRO A 1 94 ? -6.523 3.945 -6.207 1.00 95.12 94 PRO A CA 1
ATOM 733 C C . PRO A 1 94 ? -5.470 4.529 -7.158 1.00 95.12 94 PRO A C 1
ATOM 735 O O . PRO A 1 94 ? -5.132 3.909 -8.166 1.00 95.12 94 PRO A O 1
ATOM 738 N N . GLU A 1 95 ? -4.900 5.696 -6.843 1.00 95.38 95 GLU A N 1
ATOM 739 C CA . GLU A 1 95 ? -3.858 6.305 -7.679 1.00 95.38 95 GLU A CA 1
ATOM 740 C C . GLU A 1 95 ? -2.599 5.427 -7.775 1.00 95.38 95 GLU A C 1
ATOM 742 O O . GLU A 1 95 ? -1.958 5.351 -8.826 1.00 95.38 95 GLU A O 1
ATOM 747 N N . GLY A 1 96 ? -2.250 4.731 -6.692 1.00 96.00 96 GLY A N 1
ATOM 748 C CA . GLY A 1 96 ? -1.106 3.827 -6.655 1.00 96.00 96 GLY A CA 1
ATOM 749 C C . GLY A 1 96 ? -1.371 2.545 -7.437 1.00 96.00 96 GLY A C 1
ATOM 750 O O . GLY A 1 96 ? -0.516 2.131 -8.215 1.00 96.00 96 GLY A O 1
ATOM 751 N N . GLN A 1 97 ? -2.575 1.976 -7.350 1.00 97.31 97 GLN A N 1
ATOM 752 C CA . GLN A 1 97 ? -2.995 0.847 -8.188 1.00 97.31 97 GLN A CA 1
ATOM 753 C C . GLN A 1 97 ? -2.907 1.190 -9.681 1.00 97.31 97 GLN A C 1
ATOM 755 O O . GLN A 1 97 ? -2.330 0.424 -10.453 1.00 97.31 97 GLN A O 1
ATOM 760 N N . GLN A 1 98 ? -3.407 2.362 -10.089 1.00 96.62 98 GLN A N 1
ATOM 761 C CA . GLN A 1 98 ? -3.322 2.826 -11.479 1.00 96.62 98 GLN A CA 1
ATOM 762 C C . GLN A 1 98 ? -1.871 2.944 -11.951 1.00 96.62 98 GLN A C 1
ATOM 764 O O . GLN A 1 98 ? -1.529 2.472 -13.038 1.00 96.62 98 GLN A O 1
ATOM 769 N N . PHE A 1 99 ? -1.004 3.534 -11.124 1.00 96.62 99 PHE A N 1
ATOM 770 C CA . PHE A 1 99 ? 0.425 3.614 -11.409 1.00 96.62 99 PHE A CA 1
ATOM 771 C C . PHE A 1 99 ? 1.048 2.218 -11.561 1.00 96.62 99 PHE A C 1
ATOM 773 O O . PHE A 1 99 ? 1.687 1.938 -12.575 1.00 96.62 99 PHE A O 1
ATOM 780 N N . LEU A 1 100 ? 0.826 1.318 -10.601 1.00 98.00 100 LEU A N 1
ATOM 781 C CA . LEU A 1 100 ? 1.401 -0.028 -10.618 1.00 98.00 100 LEU A CA 1
ATOM 782 C C . LEU A 1 100 ? 0.914 -0.851 -11.820 1.00 98.00 100 LEU A C 1
ATOM 784 O O . LEU A 1 100 ? 1.716 -1.555 -12.435 1.00 98.00 100 LEU A O 1
ATOM 788 N N . VAL A 1 101 ? -0.361 -0.731 -12.209 1.00 98.12 101 VAL A N 1
ATOM 789 C CA . VAL A 1 101 ? -0.900 -1.367 -13.425 1.00 98.12 101 VAL A CA 1
ATOM 790 C C . VAL A 1 101 ? -0.238 -0.794 -14.676 1.00 98.12 101 VAL A C 1
ATOM 792 O O . VAL A 1 101 ? 0.252 -1.558 -15.507 1.00 98.12 101 VAL A O 1
ATOM 795 N N . LYS A 1 102 ? -0.144 0.539 -14.797 1.00 97.12 102 LYS A N 1
ATOM 796 C CA . LYS A 1 102 ? 0.510 1.213 -15.936 1.00 97.12 102 LYS A CA 1
ATOM 797 C C . LYS A 1 102 ? 1.968 0.775 -16.107 1.00 97.12 102 LYS A C 1
ATOM 799 O O . LYS A 1 102 ? 2.448 0.676 -17.232 1.00 97.12 102 LYS A O 1
ATOM 804 N N . LYS A 1 103 ? 2.677 0.505 -15.007 1.00 96.44 103 LYS A N 1
ATOM 805 C CA . LYS A 1 103 ? 4.066 0.017 -15.030 1.00 96.44 103 LYS A CA 1
ATOM 806 C C . LYS A 1 103 ? 4.190 -1.504 -15.159 1.00 96.44 103 LYS A C 1
ATOM 808 O O . LYS A 1 103 ? 5.305 -2.006 -15.164 1.00 96.44 103 LYS A O 1
ATOM 813 N N . GLY A 1 104 ? 3.081 -2.237 -15.262 1.00 96.88 104 GLY A N 1
ATOM 814 C CA . GLY A 1 104 ? 3.083 -3.697 -15.379 1.00 96.88 104 GLY A CA 1
ATOM 815 C C . GLY A 1 104 ? 3.426 -4.440 -14.083 1.00 96.88 104 GLY A C 1
ATOM 816 O O . GLY A 1 104 ? 3.592 -5.658 -14.119 1.00 96.88 104 GLY A O 1
ATOM 817 N N . MET A 1 105 ? 3.493 -3.732 -12.952 1.00 98.00 105 MET A N 1
ATOM 818 C CA . MET A 1 105 ? 3.789 -4.288 -11.631 1.00 98.00 105 MET A CA 1
ATOM 819 C C . MET A 1 105 ? 2.553 -4.903 -10.964 1.00 98.00 105 MET A C 1
ATOM 821 O O . MET A 1 105 ? 2.699 -5.776 -10.127 1.00 98.00 105 MET A O 1
ATOM 825 N N . LEU A 1 106 ? 1.336 -4.488 -11.324 1.00 98.38 106 LEU A N 1
ATOM 826 C CA . LEU A 1 106 ? 0.084 -5.008 -10.757 1.00 98.38 106 LEU A CA 1
ATOM 827 C C . LEU A 1 106 ? -0.837 -5.526 -11.869 1.00 98.38 106 LEU A C 1
ATOM 829 O O . LEU A 1 106 ? -0.901 -4.939 -12.951 1.00 98.38 106 LEU A O 1
ATOM 833 N N . ARG A 1 107 ? -1.562 -6.627 -11.628 1.00 98.44 107 ARG A N 1
ATOM 834 C CA . ARG A 1 107 ? -2.639 -7.077 -12.526 1.00 98.44 107 ARG A CA 1
ATOM 835 C C . ARG A 1 107 ? -3.937 -6.369 -12.162 1.00 98.44 107 ARG A C 1
ATOM 837 O O . ARG A 1 107 ? -4.256 -6.224 -10.987 1.00 98.44 107 ARG A O 1
ATOM 844 N N . GLN A 1 108 ? -4.743 -6.047 -13.172 1.00 98.06 108 GLN A N 1
ATOM 845 C CA . GLN A 1 108 ? -6.084 -5.500 -12.954 1.00 98.06 108 GLN A CA 1
ATOM 846 C C . GLN A 1 108 ? -6.955 -6.429 -12.087 1.00 98.06 108 GLN A C 1
ATOM 848 O O . GLN A 1 108 ? -7.733 -5.951 -11.269 1.00 98.06 108 GLN A O 1
ATOM 853 N N . SER A 1 109 ? -6.789 -7.750 -12.229 1.00 97.56 109 SER A N 1
ATOM 854 C CA . SER A 1 109 ? -7.504 -8.769 -11.447 1.00 97.56 109 SER A CA 1
ATOM 855 C C . SER A 1 109 ? -7.204 -8.728 -9.949 1.00 97.56 109 SER A C 1
ATOM 857 O O . SER A 1 109 ? -8.030 -9.163 -9.154 1.00 97.56 109 SER A O 1
ATOM 859 N N . ASP A 1 110 ? -6.038 -8.215 -9.557 1.00 98.19 110 ASP A N 1
ATOM 860 C CA . ASP A 1 110 ? -5.558 -8.303 -8.175 1.00 98.19 110 ASP A CA 1
ATOM 861 C C . ASP A 1 110 ? -6.004 -7.105 -7.329 1.00 98.19 110 ASP A C 1
ATOM 863 O O . ASP A 1 110 ? -5.936 -7.157 -6.101 1.00 98.19 110 ASP A O 1
ATOM 867 N N . ILE A 1 111 ? -6.501 -6.040 -7.971 1.00 98.06 111 ILE A N 1
ATOM 868 C CA . ILE A 1 111 ? -6.985 -4.816 -7.315 1.00 98.06 111 ILE A CA 1
ATOM 869 C C . ILE A 1 111 ? -8.064 -5.131 -6.279 1.00 98.06 111 ILE A C 1
ATOM 871 O O . ILE A 1 111 ? -7.988 -4.651 -5.150 1.00 98.06 111 ILE A O 1
ATOM 875 N N . ALA A 1 112 ? -9.010 -6.013 -6.616 1.00 97.38 112 ALA A N 1
ATOM 876 C CA . ALA A 1 112 ? -10.104 -6.388 -5.722 1.00 97.38 112 ALA A CA 1
ATOM 877 C C . ALA A 1 112 ? -9.613 -6.958 -4.376 1.00 97.38 112 ALA A C 1
ATOM 879 O O . ALA A 1 112 ? -10.279 -6.793 -3.352 1.00 97.38 112 ALA A O 1
ATOM 880 N N . GLY A 1 113 ? -8.439 -7.599 -4.359 1.00 97.19 113 GLY A N 1
ATOM 881 C CA . GLY A 1 113 ? -7.814 -8.092 -3.134 1.00 97.19 113 GLY A CA 1
ATOM 882 C C . GLY A 1 113 ? -7.354 -6.957 -2.216 1.00 97.19 113 GLY A C 1
ATOM 883 O O . GLY A 1 113 ? -7.673 -6.947 -1.025 1.00 97.19 113 GLY A O 1
ATOM 884 N N . PHE A 1 114 ? -6.676 -5.951 -2.773 1.00 97.12 114 PHE A N 1
ATOM 885 C CA . PHE A 1 114 ? -6.249 -4.761 -2.028 1.00 97.12 114 PHE A CA 1
ATOM 886 C C . PHE A 1 114 ? -7.427 -3.883 -1.591 1.00 97.12 114 PHE A C 1
ATOM 888 O O . PHE A 1 114 ? -7.456 -3.406 -0.455 1.00 97.12 114 PHE A O 1
ATOM 895 N N . ASP A 1 115 ? -8.440 -3.729 -2.440 1.00 96.44 115 ASP A N 1
ATOM 896 C CA . ASP A 1 115 ? -9.655 -2.988 -2.091 1.00 96.44 115 ASP A CA 1
ATOM 897 C C . ASP A 1 115 ? -10.390 -3.651 -0.923 1.00 96.44 115 ASP A C 1
ATOM 899 O O . ASP A 1 115 ? -10.838 -2.974 0.006 1.00 96.44 115 ASP A O 1
ATOM 903 N N . SER A 1 116 ? -10.451 -4.986 -0.918 1.00 95.19 116 SER A N 1
ATOM 904 C CA . SER A 1 116 ? -11.044 -5.760 0.177 1.00 95.19 116 SER A CA 1
ATOM 905 C C . SER A 1 116 ? -10.283 -5.568 1.493 1.00 95.19 116 SER A C 1
ATOM 907 O O . SER A 1 116 ? -10.899 -5.420 2.551 1.00 95.19 116 SER A O 1
ATOM 909 N N . MET A 1 117 ? -8.949 -5.500 1.439 1.00 94.19 117 MET A N 1
ATOM 910 C CA . MET A 1 117 ? -8.106 -5.191 2.600 1.00 94.19 117 MET A CA 1
ATOM 911 C C . MET A 1 117 ? -8.404 -3.809 3.180 1.00 94.19 117 MET A C 1
ATOM 913 O O . MET A 1 117 ? -8.583 -3.678 4.393 1.00 94.19 117 MET A O 1
ATOM 917 N N . MET A 1 118 ? -8.514 -2.795 2.322 1.00 93.19 118 MET A N 1
ATOM 918 C CA . MET A 1 118 ? -8.823 -1.433 2.750 1.00 93.19 118 MET A CA 1
ATOM 919 C C . MET A 1 118 ? -10.264 -1.275 3.236 1.00 93.19 118 MET A C 1
ATOM 921 O O . MET A 1 118 ? -10.513 -0.526 4.182 1.00 93.19 118 MET A O 1
ATOM 925 N N . ALA A 1 119 ? -11.221 -1.989 2.644 1.00 93.19 119 ALA A N 1
ATOM 926 C CA . ALA A 1 119 ? -12.597 -2.021 3.130 1.00 93.19 119 ALA A CA 1
ATOM 927 C C . ALA A 1 119 ? -12.680 -2.626 4.542 1.00 93.19 119 ALA A C 1
ATOM 929 O O . ALA A 1 119 ? -13.378 -2.095 5.409 1.00 93.19 119 ALA A O 1
ATOM 930 N N . TYR A 1 120 ? -11.924 -3.695 4.800 1.00 90.88 120 TYR A N 1
ATOM 931 C CA . TYR A 1 120 ? -11.823 -4.295 6.128 1.00 90.88 120 TYR A CA 1
ATOM 932 C C . TYR A 1 120 ? -11.182 -3.341 7.151 1.00 90.88 120 TYR A C 1
ATOM 934 O O . TYR A 1 120 ? -11.734 -3.153 8.237 1.00 90.88 120 TYR A O 1
ATOM 942 N N . GLU A 1 121 ? -10.081 -2.673 6.790 1.00 88.50 121 GLU A N 1
ATOM 943 C CA . GLU A 1 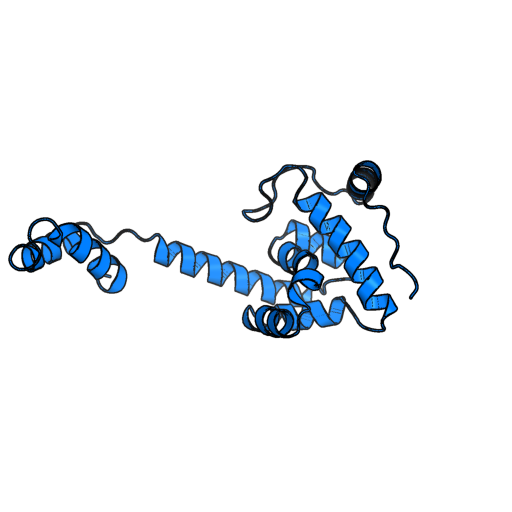121 ? -9.414 -1.651 7.617 1.00 88.50 121 GLU A CA 1
ATOM 944 C C . GLU A 1 121 ? -10.377 -0.513 8.001 1.00 88.50 121 GLU A C 1
ATOM 946 O O . GLU A 1 121 ? -10.464 -0.111 9.167 1.00 88.50 121 GLU A O 1
ATOM 951 N N . ARG A 1 122 ? -11.153 -0.016 7.027 1.00 88.38 122 ARG A N 1
ATOM 952 C CA . ARG A 1 122 ? -12.173 1.021 7.249 1.00 88.38 122 ARG A CA 1
ATOM 953 C C . ARG A 1 122 ? -13.242 0.546 8.222 1.00 88.38 122 ARG A C 1
ATOM 955 O O . ARG A 1 122 ? -13.500 1.233 9.206 1.00 88.38 122 ARG A O 1
ATOM 962 N N . LYS A 1 123 ? -13.783 -0.660 8.022 1.00 88.44 123 LYS A N 1
ATOM 963 C CA . LYS A 1 123 ? -14.785 -1.249 8.920 1.00 88.44 123 LYS A CA 1
ATOM 964 C C . LYS A 1 123 ? -14.259 -1.389 10.351 1.00 88.44 123 LYS A C 1
ATOM 966 O O . LYS A 1 123 ? -14.963 -1.052 11.301 1.00 88.44 123 LYS A O 1
ATOM 971 N N . LEU A 1 124 ? -13.020 -1.851 10.525 1.00 85.94 124 LEU A N 1
ATOM 972 C CA . LEU A 1 124 ? -12.386 -1.928 11.845 1.00 85.94 124 LEU A CA 1
ATOM 973 C C . LEU A 1 124 ? -12.204 -0.545 12.476 1.00 85.94 124 LEU A C 1
ATOM 975 O O . LEU A 1 124 ? -12.425 -0.378 13.674 1.00 85.94 124 LEU A O 1
ATOM 979 N N . THR A 1 125 ? -11.817 0.449 11.682 1.00 84.25 125 THR A N 1
ATOM 980 C CA . THR A 1 125 ? -11.632 1.828 12.147 1.00 84.25 125 THR A CA 1
ATOM 981 C C . THR A 1 125 ? -12.956 2.445 12.590 1.00 84.25 125 THR A C 1
ATOM 983 O O . THR A 1 125 ? -13.035 3.025 13.671 1.00 84.25 125 THR A O 1
ATOM 986 N N . GLU A 1 126 ? -14.024 2.254 11.820 1.00 84.06 126 GLU A N 1
ATOM 987 C CA . GLU A 1 126 ? -15.382 2.676 12.176 1.00 84.06 126 GLU A CA 1
ATOM 988 C C . GLU A 1 126 ? -15.861 2.007 13.468 1.00 84.06 126 GLU A C 1
ATOM 990 O O . GLU A 1 126 ? -16.367 2.684 14.363 1.00 84.06 126 GLU A O 1
ATOM 995 N N . GLN A 1 127 ? -15.630 0.700 13.624 1.00 79.50 127 GLN A N 1
ATOM 996 C CA . GLN A 1 127 ? -15.941 -0.016 14.864 1.00 79.50 127 GLN A CA 1
ATOM 997 C C . GLN A 1 127 ? -15.141 0.519 16.059 1.00 79.50 127 GLN A C 1
ATOM 999 O O . GLN A 1 127 ? -15.699 0.712 17.137 1.00 79.50 127 GLN A O 1
ATOM 1004 N N . ARG A 1 128 ? -13.847 0.814 15.877 1.00 77.94 128 ARG A N 1
ATOM 1005 C CA . ARG A 1 128 ? -12.989 1.401 16.922 1.00 77.94 128 ARG A CA 1
ATOM 1006 C C . ARG A 1 128 ? -13.393 2.829 17.289 1.00 77.94 128 ARG A C 1
ATOM 1008 O O . ARG A 1 128 ? -13.191 3.228 18.439 1.00 77.94 128 ARG A O 1
ATOM 1015 N N . ASN A 1 129 ? -13.950 3.582 16.344 1.00 79.81 129 ASN A N 1
ATOM 1016 C CA . ASN A 1 129 ? -14.352 4.976 16.527 1.00 79.81 129 ASN A CA 1
ATOM 1017 C C . ASN A 1 129 ? -15.815 5.136 16.954 1.00 79.81 129 ASN A C 1
ATOM 1019 O O . ASN A 1 129 ? -16.213 6.234 17.348 1.00 79.81 129 ASN A O 1
ATOM 1023 N N . LYS A 1 130 ? -16.613 4.061 16.921 1.00 78.81 130 LYS A N 1
ATOM 1024 C CA . LYS A 1 130 ? -17.996 4.077 17.397 1.00 78.81 130 LYS A CA 1
ATOM 1025 C C . LYS A 1 130 ? -18.013 4.470 18.875 1.00 78.81 130 LYS A C 1
ATOM 1027 O O . LYS A 1 130 ? -17.485 3.759 19.734 1.00 78.81 130 LYS A O 1
ATOM 1032 N N . LYS A 1 131 ? -18.598 5.633 19.169 1.00 78.56 131 LYS A N 1
ATOM 1033 C CA . LYS A 1 131 ? -18.829 6.065 20.549 1.00 78.56 131 LYS A CA 1
ATOM 1034 C C . LYS A 1 131 ? -19.898 5.158 21.173 1.00 78.56 131 LYS A C 1
ATOM 1036 O O . LYS A 1 131 ? -20.892 4.870 20.501 1.00 78.56 131 LYS A O 1
ATOM 1041 N N . PRO A 1 132 ? -19.713 4.703 22.422 1.00 81.94 132 PRO A N 1
ATOM 1042 C CA . PRO A 1 132 ? -20.759 3.980 23.134 1.00 81.94 132 PRO A CA 1
ATOM 1043 C C . PRO A 1 132 ? -22.009 4.857 23.287 1.00 81.94 132 PRO A C 1
ATOM 1045 O O . PRO A 1 132 ? -21.908 6.084 23.360 1.00 81.94 132 PRO A O 1
ATOM 1048 N N . SER A 1 133 ? -23.190 4.237 23.327 1.00 85.38 133 SER A N 1
ATOM 1049 C CA . SER A 1 133 ? -24.442 4.972 23.523 1.00 85.38 133 SER A CA 1
ATOM 1050 C C . SER A 1 133 ? -24.456 5.649 24.898 1.00 85.38 133 SER A C 1
ATOM 1052 O O . SER A 1 133 ? -24.004 5.078 25.893 1.00 85.38 133 SER A O 1
ATOM 1054 N N . ALA A 1 134 ? -24.993 6.872 24.965 1.00 86.94 134 ALA A N 1
ATOM 1055 C CA . ALA A 1 134 ? -25.082 7.617 26.222 1.00 86.94 134 ALA A CA 1
ATOM 1056 C C . ALA A 1 134 ? -25.884 6.847 27.287 1.00 86.94 134 ALA A C 1
ATOM 1058 O O . ALA A 1 134 ? -25.512 6.860 28.457 1.00 86.94 134 ALA A O 1
ATOM 1059 N N . SER A 1 135 ? -26.922 6.114 26.868 1.00 89.56 135 SER A N 1
ATOM 1060 C CA . SER A 1 135 ? -27.722 5.253 27.741 1.00 89.56 135 SER A CA 1
ATOM 1061 C C . SER A 1 135 ? -26.910 4.099 28.334 1.00 89.56 135 SER A C 1
ATOM 1063 O O . SER A 1 135 ? -26.993 3.867 29.539 1.00 89.56 135 SER A O 1
ATOM 1065 N N . CYS A 1 136 ? -26.075 3.418 27.537 1.00 88.69 136 CYS A N 1
ATOM 1066 C CA . CYS A 1 136 ? -25.190 2.377 28.059 1.00 88.69 136 CYS A CA 1
ATOM 1067 C C . CYS A 1 136 ? -24.191 2.962 29.058 1.00 88.69 136 CYS A C 1
ATOM 1069 O O . CYS A 1 136 ? -24.055 2.442 30.166 1.00 88.69 136 CYS A O 1
ATOM 1071 N N . VAL A 1 137 ? -23.521 4.066 28.698 1.00 90.88 137 VAL A N 1
ATOM 1072 C CA . VAL A 1 137 ? -22.522 4.695 29.575 1.00 90.88 137 VAL A CA 1
ATOM 1073 C C . VAL A 1 137 ? -23.163 5.133 30.885 1.00 90.88 137 VAL A C 1
ATOM 1075 O O . VAL A 1 137 ? -22.595 4.883 31.942 1.00 90.88 137 VAL A O 1
ATOM 1078 N N . GLN A 1 138 ? -24.355 5.729 30.847 1.00 90.88 138 GLN A N 1
ATOM 1079 C CA . GLN A 1 138 ? -25.068 6.161 32.046 1.00 90.88 138 GLN A CA 1
ATOM 1080 C C . GLN A 1 138 ? -25.460 4.973 32.936 1.00 90.88 138 GLN A C 1
ATOM 1082 O O . GLN A 1 138 ? -25.190 4.999 34.136 1.00 90.88 138 GLN A O 1
ATOM 1087 N N . SER A 1 139 ? -26.024 3.914 32.346 1.00 92.06 139 SER A N 1
ATOM 1088 C CA . SER A 1 139 ? -26.400 2.693 33.065 1.00 92.06 139 SER A CA 1
ATOM 1089 C C . SER A 1 139 ? -25.189 2.023 33.725 1.00 92.06 139 SER A C 1
ATOM 1091 O O . SER A 1 139 ? -25.213 1.750 34.925 1.00 92.06 139 SER A O 1
ATOM 1093 N N . LYS A 1 140 ? -24.090 1.835 32.984 1.00 92.62 140 LYS A N 1
ATOM 1094 C CA . LYS A 1 140 ? -22.876 1.199 33.513 1.00 92.62 140 LYS A CA 1
ATOM 1095 C C . LYS A 1 140 ? -22.077 2.083 34.457 1.00 92.62 140 LYS A C 1
ATOM 1097 O O . LYS A 1 140 ? -21.450 1.564 35.372 1.00 92.62 140 LYS A O 1
ATOM 1102 N N . THR A 1 141 ? -22.132 3.404 34.299 1.00 92.81 141 THR A N 1
ATOM 1103 C CA . THR A 1 141 ? -21.532 4.316 35.282 1.00 92.81 141 THR A CA 1
ATOM 1104 C C . THR A 1 141 ? -22.232 4.143 36.623 1.00 92.81 141 THR A C 1
ATOM 1106 O O . THR A 1 141 ? -21.548 3.986 37.624 1.00 92.81 141 THR A O 1
ATOM 1109 N N . ALA A 1 142 ? -23.570 4.086 36.649 1.00 90.00 142 ALA A N 1
ATOM 1110 C CA . ALA A 1 142 ? -24.321 3.854 37.884 1.00 90.00 142 ALA A CA 1
ATOM 1111 C C . ALA A 1 142 ? -23.966 2.509 38.546 1.00 90.00 142 ALA A C 1
ATOM 1113 O O . ALA A 1 142 ? -23.785 2.461 39.759 1.00 90.00 142 ALA A O 1
ATOM 1114 N N . GLU A 1 143 ? -23.797 1.447 37.752 1.00 90.06 143 GLU A N 1
ATOM 1115 C CA . GLU A 1 143 ? -23.379 0.120 38.231 1.00 90.06 143 GLU A CA 1
ATOM 1116 C C . GLU A 1 143 ? -21.957 0.128 38.818 1.00 90.06 143 GLU A C 1
ATOM 1118 O O . GLU A 1 143 ? -21.709 -0.452 39.873 1.00 90.06 143 GLU A O 1
ATOM 1123 N N . TYR A 1 144 ? -21.018 0.823 38.172 1.00 90.94 144 TYR A N 1
ATOM 1124 C CA . TYR A 1 144 ? -19.623 0.876 38.614 1.00 90.94 144 TYR A CA 1
ATOM 1125 C C . TYR A 1 144 ? -19.345 1.925 39.688 1.00 90.94 144 TYR A C 1
ATOM 1127 O O . TYR A 1 144 ? -18.308 1.836 40.344 1.00 90.94 144 TYR A O 1
ATOM 1135 N N . SER A 1 145 ? -20.248 2.880 39.926 1.00 88.56 145 SER A N 1
ATOM 1136 C CA . SER A 1 145 ? -20.073 3.937 40.934 1.00 88.56 145 SER A CA 1
ATOM 1137 C C . SER A 1 145 ? -19.746 3.389 42.323 1.00 88.56 145 SER A C 1
ATOM 1139 O O . SER A 1 145 ? -18.921 3.970 43.023 1.00 88.56 145 SER A O 1
ATOM 1141 N N . ALA A 1 146 ? -20.335 2.250 42.701 1.00 83.19 146 ALA A N 1
ATOM 1142 C CA . ALA A 1 146 ? -20.118 1.632 44.009 1.00 83.19 146 ALA A CA 1
ATOM 1143 C C . ALA A 1 146 ? -18.728 0.986 44.176 1.00 83.19 146 ALA A C 1
ATOM 1145 O O . ALA A 1 146 ? -18.266 0.823 45.301 1.00 83.19 146 ALA A O 1
ATOM 1146 N N . VAL A 1 147 ? -18.060 0.617 43.076 1.00 85.31 147 VAL A N 1
ATOM 1147 C CA . VAL A 1 147 ? -16.806 -0.163 43.097 1.00 85.31 147 VAL A CA 1
ATOM 1148 C C . VAL A 1 147 ? -15.610 0.655 42.599 1.00 85.31 147 VAL A C 1
ATOM 1150 O O . VAL A 1 147 ? -14.497 0.487 43.086 1.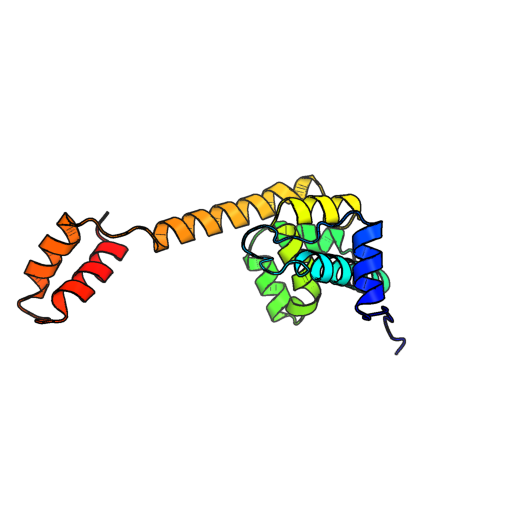00 85.31 147 VAL A O 1
ATOM 1153 N N . ALA A 1 148 ? -15.828 1.557 41.642 1.00 84.88 148 ALA A N 1
ATOM 1154 C CA . ALA A 1 148 ? -14.777 2.287 40.935 1.00 84.88 148 ALA A CA 1
ATOM 1155 C C . ALA A 1 148 ? -14.756 3.797 41.235 1.00 84.88 148 ALA A C 1
ATOM 1157 O O . ALA A 1 148 ? -13.832 4.488 40.799 1.00 84.88 148 ALA A O 1
ATOM 1158 N N . GLY A 1 149 ? -15.759 4.324 41.951 1.00 86.38 149 GLY A N 1
ATOM 1159 C CA . GLY A 1 149 ? -15.842 5.735 42.336 1.00 86.38 149 GLY A CA 1
ATOM 1160 C C . GLY A 1 149 ? -15.584 6.683 41.148 1.00 86.38 149 GLY A C 1
ATOM 1161 O O . GLY A 1 149 ? -16.301 6.603 40.148 1.00 86.38 149 GLY A O 1
ATOM 1162 N N . PRO A 1 150 ? -14.548 7.546 41.188 1.00 87.69 150 PRO A N 1
ATOM 1163 C CA . PRO A 1 150 ? -14.229 8.475 40.096 1.00 87.69 150 PRO A CA 1
ATOM 1164 C C . PRO A 1 150 ? -13.932 7.812 38.738 1.00 87.69 150 PRO A C 1
ATOM 1166 O O . PRO A 1 150 ? -14.106 8.445 37.698 1.00 87.69 150 PRO A O 1
ATOM 1169 N N . LEU A 1 151 ? -13.499 6.544 38.722 1.00 90.88 151 LEU A N 1
ATOM 1170 C CA . LEU A 1 151 ? -13.165 5.807 37.496 1.00 90.88 151 LEU A CA 1
ATOM 1171 C C . LEU A 1 151 ? -14.384 5.138 36.840 1.00 90.88 151 LEU A C 1
ATOM 1173 O O . LEU A 1 151 ? -14.276 4.641 35.716 1.00 90.88 151 LEU A O 1
ATOM 1177 N N . ALA A 1 152 ? -15.550 5.149 37.497 1.00 91.12 152 ALA A N 1
ATOM 1178 C CA . ALA A 1 152 ? -16.752 4.449 37.043 1.00 91.12 152 ALA A CA 1
ATOM 1179 C C . ALA A 1 152 ? -17.166 4.827 35.615 1.00 91.12 152 ALA A C 1
ATOM 1181 O O . ALA A 1 152 ? -17.490 3.951 34.814 1.00 91.12 152 ALA A O 1
ATOM 1182 N N . LYS A 1 153 ? -17.083 6.116 35.261 1.00 89.38 153 LYS A N 1
ATOM 1183 C CA . LYS A 1 153 ? -17.427 6.602 33.918 1.00 89.38 153 LYS A CA 1
ATOM 1184 C C . LYS A 1 153 ? -16.478 6.068 32.845 1.00 89.38 153 LYS A C 1
ATOM 1186 O O . LYS A 1 153 ? -16.929 5.605 31.803 1.00 89.38 153 LYS A O 1
ATOM 1191 N N . GLN A 1 154 ? -15.173 6.083 33.104 1.00 88.19 154 GLN A N 1
ATOM 1192 C CA . GLN A 1 154 ? -14.175 5.598 32.150 1.00 88.19 154 GLN A CA 1
ATOM 1193 C C . GLN A 1 154 ? -14.283 4.078 31.952 1.00 88.19 154 GLN A C 1
ATOM 1195 O O . GLN A 1 154 ? -14.203 3.587 30.825 1.00 88.19 154 GLN A O 1
ATOM 1200 N N . MET A 1 155 ? -14.524 3.329 33.033 1.00 91.31 155 MET A N 1
ATOM 1201 C CA . MET A 1 155 ? -14.777 1.888 32.961 1.00 91.31 155 MET A CA 1
ATOM 1202 C C . MET A 1 155 ? -16.074 1.574 32.206 1.00 91.31 155 MET A C 1
ATOM 1204 O O . MET A 1 155 ? -16.095 0.671 31.370 1.00 91.31 155 MET A O 1
ATOM 1208 N N . ALA A 1 156 ? -17.137 2.347 32.443 1.00 90.75 156 ALA A N 1
ATOM 1209 C CA . ALA A 1 156 ? -18.404 2.228 31.730 1.00 90.75 156 ALA A CA 1
ATOM 1210 C C . ALA A 1 156 ? -18.248 2.519 30.233 1.00 90.75 156 ALA A C 1
ATOM 1212 O O . ALA A 1 156 ? -18.749 1.761 29.408 1.00 90.75 156 ALA A O 1
ATOM 1213 N N . GLU A 1 157 ? -17.503 3.562 29.863 1.00 89.00 157 GLU A N 1
ATOM 1214 C CA . GLU A 1 157 ? -17.198 3.884 28.466 1.00 89.00 157 GLU A CA 1
ATOM 1215 C C . GLU A 1 157 ? -16.438 2.747 27.771 1.00 89.00 157 GLU A C 1
ATOM 1217 O O . GLU A 1 157 ? -16.803 2.360 26.660 1.00 89.00 157 GLU A O 1
ATOM 1222 N N . GLN A 1 158 ? -15.428 2.159 28.420 1.00 87.31 158 GLN A N 1
ATOM 1223 C CA . GLN A 1 158 ? -14.685 1.022 27.864 1.00 87.31 158 GLN A CA 1
ATOM 1224 C C . GLN A 1 158 ? -15.547 -0.238 27.738 1.00 87.31 158 GLN A C 1
ATOM 1226 O O . GLN A 1 158 ? -15.501 -0.915 26.707 1.00 87.31 158 GLN A O 1
ATOM 1231 N N . TRP A 1 159 ? -16.354 -0.541 28.756 1.00 88.81 159 TRP A N 1
ATOM 1232 C CA . TRP A 1 159 ? -17.258 -1.686 28.729 1.00 88.81 159 TRP A CA 1
ATOM 1233 C C . TRP A 1 159 ? -18.310 -1.526 27.631 1.00 88.81 159 TRP A C 1
ATOM 1235 O O . TRP A 1 159 ? -18.470 -2.414 26.798 1.00 88.81 159 TRP A O 1
ATOM 1245 N N . CYS A 1 160 ? -18.964 -0.366 27.554 1.00 88.00 160 CYS A N 1
ATOM 1246 C CA . CYS A 1 160 ? -19.981 -0.083 26.546 1.00 88.00 160 CYS A CA 1
ATOM 1247 C C . CYS A 1 160 ? -19.405 -0.048 25.133 1.00 88.00 160 CYS A C 1
ATOM 1249 O O . CYS A 1 160 ? -20.056 -0.497 24.195 1.00 88.00 160 CYS A O 1
ATOM 1251 N N . LYS A 1 161 ? -18.163 0.416 24.967 1.00 83.88 161 LYS A N 1
ATOM 1252 C CA . LYS A 1 161 ? -17.460 0.342 23.683 1.00 83.88 161 LYS A CA 1
ATOM 1253 C C . LYS A 1 161 ? -17.229 -1.106 23.235 1.00 83.88 161 LYS A C 1
ATOM 1255 O O . LYS A 1 161 ? -17.200 -1.371 22.037 1.00 83.88 161 LYS A O 1
ATOM 1260 N N . LYS A 1 162 ? -17.066 -2.037 24.180 1.00 80.50 162 LYS A N 1
ATOM 1261 C CA . LYS A 1 162 ? -16.783 -3.453 23.909 1.00 80.50 162 LYS A CA 1
ATOM 1262 C C . LYS A 1 162 ? -18.040 -4.328 23.807 1.00 80.50 162 LYS A C 1
ATOM 1264 O O . LYS A 1 162 ? -18.045 -5.255 23.006 1.00 80.50 162 LYS A O 1
ATOM 1269 N N . TYR A 1 163 ? -19.080 -4.039 24.590 1.00 81.75 163 TYR A N 1
ATOM 1270 C CA . TYR A 1 163 ? -20.244 -4.919 24.777 1.00 81.75 163 TYR A CA 1
ATOM 1271 C C . TYR A 1 163 ? -21.607 -4.227 24.629 1.00 81.75 163 TYR A C 1
ATOM 1273 O O . TYR A 1 163 ? -22.619 -4.908 24.528 1.00 81.75 163 TYR A O 1
ATOM 1281 N N . GLY A 1 164 ? -21.657 -2.894 24.636 1.00 63.56 164 GLY A N 1
ATOM 1282 C CA . GLY A 1 164 ? -22.894 -2.113 24.742 1.00 63.56 164 GLY A CA 1
ATOM 1283 C C . GLY A 1 164 ? -23.540 -1.749 23.408 1.00 63.56 164 GLY A C 1
ATOM 1284 O O . GLY A 1 164 ? -23.932 -0.592 23.246 1.00 63.56 164 GLY A O 1
ATOM 1285 N N . GLN A 1 165 ? -23.579 -2.685 22.452 1.00 58.25 165 GLN A N 1
ATOM 1286 C CA . GLN A 1 165 ? -24.347 -2.496 21.215 1.00 58.25 165 GLN A CA 1
ATOM 1287 C C . GLN A 1 165 ? -25.846 -2.512 21.494 1.00 58.25 165 GLN A C 1
ATOM 1289 O O . GLN A 1 165 ? -26.291 -3.426 22.219 1.00 58.25 165 GLN A O 1
#

pLDDT: mean 89.19, std 10.64, range [33.94, 98.44]

Secondary structure (DSSP, 8-state):
--------SHHHHHHHHHHHT--SS-BTTTB-STTHHHHHHHHHHHHHHHHHHTT--HHHHHHHHTT-HHHHHHHHHTT-HHHHHHHHHHHTSHHHHHHHHHTTSS-GGGHHHHHHHHHHHHHHHHHHH-PPPHHHHHHHHHHHHHHHGGGHHHHHHHHHHHH--